Protein AF-A0A257MF09-F1 (afdb_monomer_lite)

pLDDT: mean 88.93, std 7.62, range [65.06, 97.5]

Sequence (107 aa):
YSMRAGSLCGSVAAQAVARRDVSGRALSRYVRLWNREFYWQYRMGRASLQTLAGMKDTDIDRLVKGISGKRLISGGSFARKAVFAAAATALSRPRTLLDLAFNLMQG

Structure (mmCIF, N/CA/C/O backbone):
data_AF-A0A257MF09-F1
#
_entry.id   AF-A0A257MF09-F1
#
loop_
_atom_site.group_PDB
_atom_site.id
_atom_site.type_symbol
_atom_site.label_atom_id
_atom_site.label_alt_id
_atom_site.label_comp_id
_atom_site.label_asym_id
_atom_site.label_entity_id
_atom_site.label_seq_id
_atom_site.pdbx_PDB_ins_code
_atom_site.Cartn_x
_atom_site.Cartn_y
_atom_site.Cartn_z
_atom_site.occupancy
_atom_site.B_iso_or_equiv
_atom_site.auth_seq_id
_atom_site.auth_comp_id
_atom_site.auth_asym_id
_atom_site.auth_atom_id
_atom_site.pdbx_PDB_model_num
ATOM 1 N N . TYR A 1 1 ? 2.592 8.014 -3.929 1.00 78.19 1 TYR A N 1
ATOM 2 C CA . TYR A 1 1 ? 2.862 6.776 -4.692 1.00 78.19 1 TYR A CA 1
ATOM 3 C C . TYR A 1 1 ? 3.121 7.035 -6.173 1.00 78.19 1 TYR A C 1
ATOM 5 O O . TYR A 1 1 ? 4.142 6.577 -6.669 1.00 78.19 1 TYR A O 1
ATOM 13 N N . SER A 1 2 ? 2.273 7.801 -6.867 1.00 84.38 2 SER A N 1
ATOM 14 C CA . SER A 1 2 ? 2.304 7.928 -8.335 1.00 84.38 2 SER A CA 1
ATOM 15 C C . SER A 1 2 ? 3.622 8.457 -8.918 1.00 84.38 2 SER A C 1
ATOM 17 O O . SER A 1 2 ? 4.162 7.835 -9.824 1.00 84.38 2 SER A O 1
ATOM 19 N N . MET A 1 3 ? 4.204 9.527 -8.357 1.00 92.25 3 MET A N 1
ATOM 20 C CA . MET A 1 3 ? 5.481 10.074 -8.857 1.00 92.25 3 MET A CA 1
ATOM 21 C C . MET A 1 3 ? 6.641 9.072 -8.755 1.00 92.25 3 MET A C 1
ATOM 23 O O . MET A 1 3 ? 7.413 8.902 -9.697 1.00 92.25 3 MET A O 1
ATOM 27 N N . ARG A 1 4 ? 6.752 8.356 -7.628 1.00 93.88 4 ARG A N 1
ATOM 28 C CA . ARG A 1 4 ? 7.825 7.373 -7.425 1.00 93.88 4 ARG A CA 1
ATOM 29 C C . ARG A 1 4 ? 7.626 6.121 -8.280 1.00 93.88 4 ARG A C 1
ATOM 31 O O . ARG A 1 4 ? 8.593 5.629 -8.851 1.00 93.88 4 ARG A O 1
ATOM 38 N N . ALA A 1 5 ? 6.386 5.656 -8.434 1.00 92.75 5 ALA A N 1
ATOM 39 C CA . ALA A 1 5 ? 6.053 4.582 -9.368 1.00 92.75 5 ALA A CA 1
ATOM 40 C C . ALA A 1 5 ? 6.394 4.965 -10.820 1.00 92.75 5 ALA A C 1
ATOM 42 O O . ALA A 1 5 ? 7.029 4.181 -11.522 1.00 92.75 5 ALA A O 1
ATOM 43 N N . GLY A 1 6 ? 6.070 6.193 -11.240 1.00 94.88 6 GLY A N 1
ATOM 44 C CA . GLY A 1 6 ? 6.441 6.723 -12.554 1.00 94.88 6 GLY A CA 1
ATOM 45 C C . GLY A 1 6 ? 7.956 6.759 -12.770 1.00 94.88 6 GLY A C 1
ATOM 46 O O . GLY A 1 6 ? 8.441 6.296 -13.797 1.00 94.88 6 GLY A O 1
ATOM 47 N N . SER A 1 7 ? 8.718 7.207 -11.768 1.00 96.56 7 SER A N 1
ATOM 48 C CA . SER A 1 7 ? 10.187 7.197 -11.810 1.00 96.56 7 SER A CA 1
ATOM 49 C C . SER A 1 7 ? 10.769 5.780 -11.947 1.00 96.56 7 SER A C 1
ATOM 51 O O . SER A 1 7 ? 11.645 5.555 -12.785 1.00 96.56 7 SER A O 1
ATOM 53 N N . LEU A 1 8 ? 10.258 4.804 -11.183 1.00 96.31 8 LEU A N 1
ATOM 54 C CA . LEU A 1 8 ? 10.664 3.398 -11.308 1.00 96.31 8 LEU A CA 1
ATOM 55 C C . LEU A 1 8 ? 10.334 2.834 -12.695 1.00 96.31 8 LEU A C 1
ATOM 57 O O . LEU A 1 8 ? 11.174 2.162 -13.293 1.00 96.31 8 LEU A O 1
ATOM 61 N N . CYS A 1 9 ? 9.134 3.120 -13.206 1.00 96.00 9 CYS A N 1
ATOM 62 C CA . CYS A 1 9 ? 8.693 2.701 -14.534 1.00 96.00 9 CYS A CA 1
ATOM 63 C C . CYS A 1 9 ? 9.618 3.260 -15.622 1.00 96.00 9 CYS A C 1
ATOM 65 O O . CYS A 1 9 ? 10.201 2.490 -16.385 1.00 96.00 9 CYS A O 1
ATOM 67 N N . GLY A 1 10 ? 9.842 4.578 -15.625 1.00 96.56 10 GLY A N 1
ATOM 68 C CA . GLY A 1 10 ? 10.727 5.241 -16.582 1.00 96.56 10 GLY A CA 1
ATOM 69 C C . GLY A 1 10 ? 12.156 4.697 -16.535 1.00 96.56 10 GLY A C 1
ATOM 70 O O . GLY A 1 10 ? 12.747 4.431 -17.577 1.00 96.56 10 GLY A O 1
ATOM 71 N N . SER A 1 11 ? 12.694 4.439 -15.337 1.00 97.38 11 SER A N 1
ATOM 72 C CA . SER A 1 11 ? 14.034 3.859 -15.181 1.00 97.38 11 SER A CA 1
ATOM 73 C C . SER A 1 11 ? 14.137 2.436 -15.743 1.00 97.38 11 SER A C 1
ATOM 75 O O . SER A 1 11 ? 15.113 2.110 -16.421 1.00 97.38 11 SER A O 1
ATOM 77 N N . VAL A 1 12 ? 13.141 1.581 -15.485 1.00 97.44 12 VAL A N 1
ATOM 78 C CA . VAL A 1 12 ? 13.113 0.208 -16.017 1.00 97.44 12 VAL A CA 1
ATOM 79 C C . VAL A 1 12 ? 12.950 0.217 -17.536 1.00 97.44 12 VAL A C 1
ATOM 81 O O . VAL A 1 12 ? 13.672 -0.511 -18.214 1.00 97.44 12 VAL A O 1
ATOM 84 N N . ALA A 1 13 ? 12.076 1.073 -18.070 1.00 96.88 13 ALA A N 1
ATOM 85 C CA . ALA A 1 13 ? 11.873 1.223 -19.508 1.00 96.88 13 ALA A CA 1
ATOM 86 C C . ALA A 1 13 ? 13.146 1.712 -20.218 1.00 96.88 13 ALA A C 1
ATOM 88 O O . ALA A 1 13 ? 13.575 1.105 -21.197 1.00 96.88 13 ALA A O 1
ATOM 89 N N . ALA A 1 14 ? 13.811 2.742 -19.684 1.00 97.50 14 ALA A N 1
ATOM 90 C CA . ALA A 1 14 ? 15.067 3.250 -20.236 1.00 97.50 14 ALA A CA 1
ATOM 91 C C . ALA A 1 14 ? 16.157 2.164 -20.281 1.00 97.50 14 ALA A C 1
ATOM 93 O O . ALA A 1 14 ? 16.855 2.015 -21.283 1.00 97.50 14 ALA A O 1
ATOM 94 N N . GLN A 1 15 ? 16.273 1.356 -19.222 1.00 96.62 15 GLN A N 1
ATOM 95 C CA . GLN A 1 15 ? 17.235 0.251 -19.171 1.00 96.62 15 GLN A CA 1
ATOM 96 C C . GLN A 1 15 ? 16.897 -0.881 -20.148 1.00 96.62 15 GLN A C 1
ATOM 98 O O . GLN A 1 15 ? 17.810 -1.465 -20.729 1.00 96.62 15 GLN A O 1
ATOM 103 N N . ALA A 1 16 ? 15.613 -1.194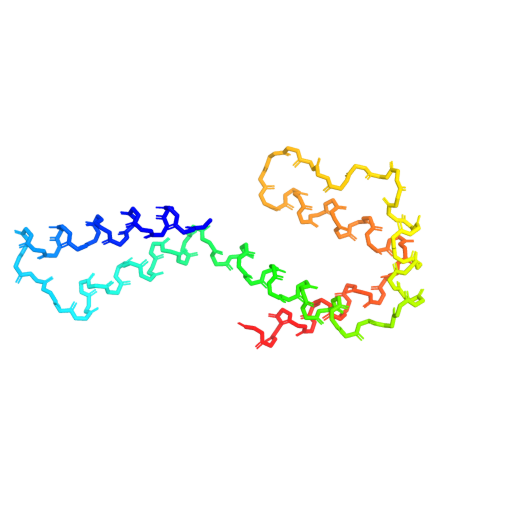 -20.331 1.00 97.00 16 ALA A N 1
ATOM 104 C CA . ALA A 1 16 ? 15.150 -2.185 -21.301 1.00 97.00 16 ALA A CA 1
ATOM 105 C C . ALA A 1 16 ? 15.499 -1.763 -22.738 1.00 97.00 16 ALA A C 1
ATOM 107 O O . ALA A 1 16 ? 16.077 -2.549 -23.487 1.00 97.00 16 ALA A O 1
ATOM 108 N N . VAL A 1 17 ? 15.247 -0.496 -23.089 1.00 97.12 17 VAL A N 1
ATOM 109 C CA . VAL A 1 17 ? 15.588 0.071 -24.405 1.00 97.12 17 VAL A CA 1
ATOM 110 C C . VAL A 1 17 ? 17.098 0.077 -24.636 1.00 97.12 17 VAL A C 1
ATOM 112 O O . VAL A 1 17 ? 17.555 -0.411 -25.667 1.00 97.12 17 VAL A O 1
ATOM 115 N N . ALA A 1 18 ? 17.884 0.554 -23.665 1.00 97.44 18 ALA A N 1
ATOM 116 C CA . ALA A 1 18 ? 19.345 0.588 -23.775 1.00 97.44 18 ALA A CA 1
ATOM 117 C C . ALA A 1 18 ? 19.957 -0.806 -24.003 1.00 97.44 18 ALA A C 1
ATOM 119 O O . ALA A 1 18 ? 20.971 -0.940 -24.683 1.00 97.44 18 ALA A O 1
ATOM 120 N N . ARG A 1 19 ? 19.325 -1.852 -23.457 1.00 96.50 19 ARG A N 1
ATOM 121 C CA . ARG A 1 19 ? 19.741 -3.255 -23.610 1.00 96.50 19 ARG A CA 1
ATOM 122 C C . ARG A 1 19 ? 19.081 -3.970 -24.789 1.00 96.50 19 ARG A C 1
ATOM 124 O O . ARG A 1 19 ? 19.395 -5.131 -25.022 1.00 96.50 19 ARG A O 1
ATOM 131 N N . ARG A 1 20 ? 18.167 -3.302 -25.504 1.00 96.44 20 ARG A N 1
ATOM 132 C CA . ARG A 1 20 ? 17.296 -3.886 -26.539 1.00 96.44 20 ARG A CA 1
ATOM 133 C C . ARG A 1 20 ? 16.526 -5.130 -26.064 1.00 96.44 20 ARG A C 1
ATOM 135 O O . ARG A 1 20 ? 16.223 -6.013 -26.857 1.00 96.44 20 ARG A O 1
ATOM 142 N N . ASP A 1 21 ? 16.186 -5.186 -24.777 1.00 96.38 21 ASP A N 1
ATOM 143 C CA . ASP A 1 21 ? 15.438 -6.285 -24.158 1.00 96.38 21 ASP A CA 1
ATOM 144 C C . ASP A 1 21 ? 14.155 -5.741 -23.528 1.00 96.38 21 ASP A C 1
ATOM 146 O O . ASP A 1 21 ? 14.131 -5.301 -22.378 1.00 96.38 21 ASP A O 1
ATOM 150 N N . VAL A 1 22 ? 13.078 -5.773 -24.313 1.00 94.62 22 VAL A N 1
ATOM 151 C CA . VAL A 1 22 ? 11.720 -5.392 -23.895 1.00 94.62 22 VAL A CA 1
ATOM 152 C C . VAL A 1 22 ? 10.876 -6.607 -23.504 1.00 94.62 22 VAL A C 1
ATOM 154 O O . VAL A 1 22 ? 9.648 -6.543 -23.484 1.00 94.62 22 VAL A O 1
ATOM 157 N N . SER A 1 23 ? 11.521 -7.737 -23.200 1.00 96.81 23 SER A N 1
ATOM 158 C CA . SER A 1 23 ? 10.815 -8.944 -22.785 1.00 96.81 23 SER A CA 1
ATOM 159 C C . SER A 1 23 ? 10.051 -8.732 -21.475 1.00 96.81 23 SER A C 1
ATOM 161 O O . SER A 1 23 ? 10.424 -7.926 -20.614 1.00 96.81 23 SER A O 1
ATOM 163 N N . GLY A 1 24 ? 9.010 -9.542 -21.259 1.00 95.50 24 GLY A N 1
ATOM 164 C CA . GLY A 1 24 ? 8.273 -9.548 -19.992 1.00 95.50 24 GLY A CA 1
ATOM 165 C C . GLY A 1 24 ? 9.182 -9.787 -18.779 1.00 95.50 24 GLY A C 1
ATOM 166 O O . GLY A 1 24 ? 8.964 -9.206 -17.716 1.00 95.50 24 GLY A O 1
ATOM 167 N N . ARG A 1 25 ? 10.268 -10.560 -18.939 1.00 95.06 25 ARG A N 1
ATOM 168 C CA . ARG A 1 25 ? 11.266 -10.780 -17.883 1.00 95.06 25 ARG A CA 1
ATOM 169 C C . ARG A 1 25 ? 11.995 -9.484 -17.520 1.00 95.06 25 ARG A C 1
ATOM 171 O O . ARG A 1 25 ? 12.116 -9.191 -16.327 1.00 95.06 25 ARG A O 1
ATOM 178 N N . ALA A 1 26 ? 12.443 -8.702 -18.500 1.00 94.25 26 ALA A N 1
ATOM 179 C CA . ALA A 1 26 ? 13.096 -7.417 -18.258 1.00 94.25 26 ALA A CA 1
ATOM 180 C C . ALA A 1 26 ? 12.143 -6.418 -17.584 1.00 94.25 26 ALA A C 1
ATOM 182 O O . ALA A 1 26 ? 12.484 -5.828 -16.553 1.00 94.25 26 ALA A O 1
ATOM 183 N N . LEU A 1 27 ? 10.913 -6.307 -18.093 1.00 96.62 27 LEU A N 1
ATOM 184 C CA . LEU A 1 27 ? 9.904 -5.377 -17.577 1.00 96.62 27 LEU A CA 1
ATOM 185 C C . LEU A 1 27 ? 9.371 -5.773 -16.188 1.00 96.62 27 LEU A C 1
ATOM 187 O O . LEU A 1 27 ? 9.087 -4.898 -15.368 1.00 96.62 27 LEU A O 1
ATOM 191 N N . SER A 1 28 ? 9.353 -7.069 -15.843 1.00 96.56 28 SER A N 1
ATOM 192 C CA . SER A 1 28 ? 8.986 -7.558 -14.497 1.00 96.56 28 SER A CA 1
ATOM 193 C C . SER A 1 28 ? 9.850 -6.970 -13.372 1.00 96.56 28 SER A C 1
ATOM 195 O O . SER A 1 28 ? 9.474 -6.986 -12.196 1.00 96.56 28 SER A O 1
ATOM 197 N N . ARG A 1 29 ? 11.026 -6.417 -13.707 1.00 95.81 29 ARG A N 1
ATOM 198 C CA . ARG A 1 29 ? 11.877 -5.702 -12.753 1.00 95.81 29 ARG A CA 1
ATOM 199 C C . ARG A 1 29 ? 11.161 -4.513 -12.116 1.00 95.81 29 ARG A C 1
ATOM 201 O O . ARG A 1 29 ? 11.404 -4.261 -10.938 1.00 95.81 29 ARG A O 1
ATOM 208 N N . TYR A 1 30 ? 10.268 -3.837 -12.838 1.00 96.62 30 TYR A N 1
ATOM 209 C CA . TYR A 1 30 ? 9.430 -2.783 -12.267 1.00 96.62 30 TYR A CA 1
ATOM 210 C C . TYR A 1 30 ? 8.605 -3.315 -11.093 1.00 96.62 30 TYR A C 1
ATOM 212 O O . TYR A 1 30 ? 8.697 -2.775 -9.994 1.00 96.62 30 TYR A O 1
ATOM 220 N N . VAL A 1 31 ? 7.888 -4.425 -11.294 1.00 95.69 31 VAL A N 1
ATOM 221 C CA . VAL A 1 31 ? 7.056 -5.052 -10.256 1.00 95.69 31 VAL A CA 1
ATOM 222 C C . VAL A 1 31 ? 7.902 -5.445 -9.046 1.00 95.69 31 VAL A C 1
ATOM 224 O O . VAL A 1 31 ? 7.518 -5.173 -7.913 1.00 95.69 31 VAL A O 1
ATOM 227 N N . ARG A 1 32 ? 9.098 -6.008 -9.265 1.00 95.81 32 ARG A N 1
ATOM 228 C CA . ARG A 1 32 ? 10.023 -6.348 -8.169 1.00 95.81 32 ARG A CA 1
ATOM 229 C C . ARG A 1 32 ? 10.461 -5.123 -7.366 1.00 95.81 32 ARG A C 1
ATOM 231 O O . ARG A 1 32 ? 10.453 -5.170 -6.140 1.00 95.81 32 ARG A O 1
ATOM 238 N N . LEU A 1 33 ? 10.844 -4.036 -8.037 1.00 95.88 33 LEU A N 1
ATOM 239 C CA . LEU A 1 33 ? 11.263 -2.798 -7.371 1.00 95.88 33 LEU A CA 1
ATOM 240 C C . LEU A 1 33 ? 10.101 -2.135 -6.634 1.00 95.88 33 LEU A C 1
ATOM 242 O O . LEU A 1 33 ? 10.263 -1.714 -5.492 1.00 95.88 33 LEU A O 1
ATOM 246 N N . TRP A 1 34 ? 8.930 -2.097 -7.264 1.00 95.31 34 TRP A N 1
ATOM 247 C CA . TRP A 1 34 ? 7.724 -1.550 -6.665 1.00 95.31 34 TRP A CA 1
ATOM 248 C C . TRP A 1 34 ? 7.317 -2.344 -5.422 1.00 95.31 34 TRP A C 1
ATOM 250 O O . TRP A 1 34 ? 7.110 -1.748 -4.371 1.00 95.31 34 TRP A O 1
ATOM 260 N N . ASN A 1 35 ? 7.302 -3.680 -5.495 1.00 94.44 35 ASN A N 1
ATOM 261 C CA . ASN A 1 35 ? 7.018 -4.530 -4.337 1.00 94.44 35 ASN A CA 1
ATOM 262 C C . ASN A 1 35 ? 8.046 -4.307 -3.223 1.00 94.44 35 ASN A C 1
ATOM 264 O O . ASN A 1 35 ? 7.679 -4.153 -2.063 1.00 94.44 35 ASN A O 1
ATOM 268 N N . ARG A 1 36 ? 9.333 -4.201 -3.560 1.00 93.06 36 ARG A N 1
ATOM 269 C CA . ARG A 1 36 ? 10.365 -3.916 -2.559 1.00 93.06 36 ARG A CA 1
ATOM 270 C C . ARG A 1 36 ? 10.131 -2.588 -1.828 1.00 93.06 36 ARG A C 1
ATOM 272 O O . ARG A 1 36 ? 10.388 -2.515 -0.632 1.00 93.06 36 ARG A O 1
ATOM 279 N N . GLU A 1 37 ? 9.674 -1.548 -2.525 1.00 92.00 37 GLU A N 1
ATOM 280 C CA . GLU A 1 37 ? 9.466 -0.219 -1.929 1.00 92.00 37 GLU A CA 1
ATOM 281 C C . GLU A 1 37 ? 8.102 -0.067 -1.235 1.00 92.00 37 GLU A C 1
ATOM 283 O O . GLU A 1 37 ? 8.011 0.581 -0.192 1.00 92.00 37 GLU A O 1
ATOM 288 N N . PHE A 1 38 ? 7.043 -0.657 -1.790 1.00 91.44 38 PHE A N 1
ATOM 289 C CA . PHE A 1 38 ? 5.666 -0.284 -1.455 1.00 91.44 38 PHE A CA 1
ATOM 290 C C . PHE A 1 38 ? 4.770 -1.424 -0.997 1.00 91.44 38 PHE A C 1
ATOM 292 O O . PHE A 1 38 ? 3.691 -1.135 -0.484 1.00 91.44 38 PHE A O 1
ATOM 299 N N . TYR A 1 39 ? 5.190 -2.686 -1.121 1.00 91.50 39 TYR A N 1
ATOM 300 C CA . TYR A 1 39 ? 4.324 -3.842 -0.863 1.00 91.50 39 TYR A CA 1
ATOM 301 C C . TYR A 1 39 ? 3.595 -3.753 0.481 1.00 91.50 39 TYR A C 1
ATOM 303 O O . TYR A 1 39 ? 2.366 -3.795 0.535 1.00 91.50 39 TYR A O 1
ATOM 311 N N . TRP A 1 40 ? 4.341 -3.537 1.567 1.00 90.19 40 TRP A N 1
ATOM 312 C CA . TRP A 1 40 ? 3.761 -3.473 2.908 1.00 90.19 40 TRP A CA 1
ATOM 313 C C . TRP A 1 40 ? 2.892 -2.241 3.140 1.00 90.19 40 TRP A C 1
ATOM 315 O O . TRP A 1 40 ? 1.845 -2.342 3.774 1.00 90.19 40 TRP A O 1
ATOM 325 N N . GLN A 1 41 ? 3.294 -1.089 2.607 1.00 89.88 41 GLN A N 1
ATOM 326 C CA . GLN A 1 41 ? 2.531 0.150 2.755 1.00 89.88 41 GLN A CA 1
ATOM 327 C C . GLN A 1 41 ? 1.193 0.056 2.013 1.00 89.88 41 GLN A C 1
ATOM 329 O O . GLN A 1 41 ? 0.158 0.451 2.547 1.00 89.88 41 GLN A O 1
ATOM 334 N N . TYR A 1 42 ? 1.210 -0.521 0.811 1.00 91.25 42 TYR A N 1
ATOM 335 C CA . TYR A 1 42 ? 0.017 -0.756 0.012 1.00 91.25 42 TYR A CA 1
ATOM 336 C C . TYR A 1 42 ? -0.922 -1.764 0.679 1.00 91.25 42 TYR A C 1
ATOM 338 O O . TYR A 1 42 ? -2.090 -1.443 0.897 1.00 91.25 42 TYR A O 1
ATOM 346 N N . ARG A 1 43 ? -0.419 -2.949 1.060 1.00 92.19 43 ARG A N 1
ATOM 347 C CA . ARG A 1 43 ? -1.241 -3.990 1.702 1.00 92.19 43 ARG A CA 1
ATOM 348 C C . ARG A 1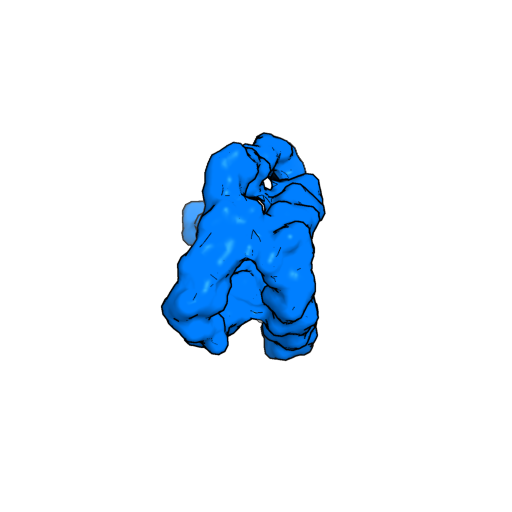 43 ? -1.862 -3.507 3.003 1.00 92.19 43 ARG A C 1
ATOM 350 O O . ARG A 1 43 ? -3.059 -3.674 3.204 1.00 92.19 43 ARG A O 1
ATOM 357 N N . MET A 1 44 ? -1.074 -2.851 3.852 1.00 91.12 44 MET A N 1
ATOM 358 C CA . MET A 1 44 ? -1.576 -2.312 5.113 1.00 91.12 44 MET A CA 1
ATOM 359 C C . MET A 1 44 ? -2.619 -1.216 4.891 1.00 91.12 44 MET A C 1
ATOM 361 O O . MET A 1 44 ? -3.632 -1.196 5.585 1.00 91.12 44 MET A O 1
ATOM 365 N N . GLY A 1 45 ? -2.409 -0.334 3.908 1.00 90.81 45 GLY A N 1
ATOM 366 C CA . GLY A 1 45 ? -3.379 0.701 3.553 1.00 90.81 45 GLY A CA 1
ATOM 367 C C . GLY A 1 45 ? -4.700 0.112 3.054 1.00 90.81 45 GLY A C 1
ATOM 368 O O . GLY A 1 45 ? -5.765 0.528 3.503 1.00 90.81 45 GLY A O 1
ATOM 369 N N . ARG A 1 46 ? -4.635 -0.893 2.172 1.00 93.44 46 ARG A N 1
ATOM 370 C CA . ARG A 1 46 ? -5.813 -1.601 1.650 1.00 93.44 46 ARG A CA 1
ATOM 371 C C . ARG A 1 46 ? -6.580 -2.330 2.747 1.00 93.44 46 ARG A C 1
ATOM 373 O O . ARG A 1 46 ? -7.783 -2.120 2.857 1.00 93.44 46 ARG A O 1
ATOM 380 N N . ALA A 1 47 ? -5.890 -3.113 3.573 1.00 93.12 47 ALA A N 1
ATOM 381 C CA . ALA A 1 47 ? -6.519 -3.852 4.661 1.00 93.12 47 ALA A CA 1
ATOM 382 C C . ALA A 1 47 ? -7.141 -2.907 5.700 1.00 93.12 47 ALA A C 1
ATOM 384 O O . ALA A 1 47 ? -8.282 -3.103 6.100 1.00 93.12 47 ALA A O 1
ATOM 385 N N . SER A 1 48 ? -6.440 -1.826 6.067 1.00 90.94 48 SER A N 1
ATOM 386 C CA . SER A 1 48 ? -6.982 -0.796 6.966 1.00 90.94 48 SER A CA 1
ATOM 387 C C . SER A 1 48 ? -8.254 -0.160 6.407 1.00 90.94 48 SER A C 1
ATOM 389 O O . SER A 1 48 ? -9.224 0.011 7.141 1.00 90.94 48 SER A O 1
ATOM 391 N N . LEU A 1 49 ? -8.278 0.161 5.108 1.00 92.81 49 LEU A N 1
ATOM 392 C CA . LEU A 1 49 ? -9.459 0.729 4.462 1.00 92.81 49 LEU A CA 1
ATOM 393 C C . LEU A 1 49 ? -10.629 -0.260 4.446 1.00 92.81 49 LEU A C 1
ATOM 395 O O . LEU A 1 49 ? -11.747 0.143 4.736 1.00 92.81 49 LEU A O 1
ATOM 399 N N . GLN A 1 50 ? -10.383 -1.536 4.141 1.00 93.62 50 GLN A N 1
ATOM 4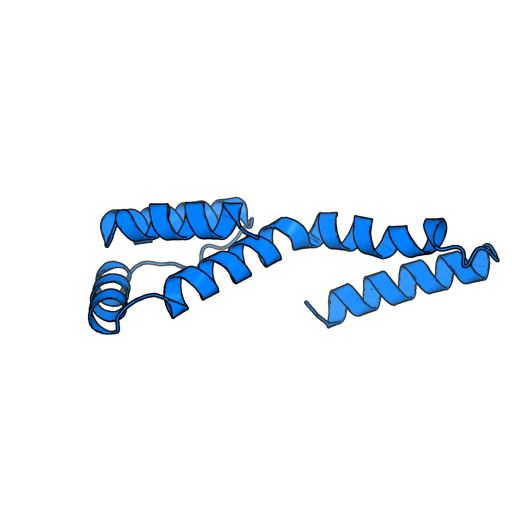00 C CA . GLN A 1 50 ? -11.415 -2.578 4.184 1.00 93.62 50 GLN A CA 1
ATOM 401 C C . GLN A 1 50 ? -11.980 -2.754 5.594 1.00 93.62 50 GLN A C 1
ATOM 403 O O . GLN A 1 50 ? -13.194 -2.843 5.756 1.00 93.62 50 GLN A O 1
ATOM 408 N N . THR A 1 51 ? -11.119 -2.735 6.616 1.00 91.81 51 THR A N 1
ATOM 409 C CA . THR A 1 51 ? -11.551 -2.789 8.015 1.00 91.81 51 THR A CA 1
ATOM 410 C C . THR A 1 51 ? -12.445 -1.602 8.350 1.00 91.81 51 THR A C 1
ATOM 412 O O . THR A 1 51 ? -13.534 -1.803 8.873 1.00 91.81 51 THR A O 1
ATOM 415 N N . LEU A 1 52 ? -12.028 -0.378 8.012 1.00 91.50 52 LEU A N 1
ATOM 416 C CA . LEU A 1 52 ? -12.813 0.829 8.282 1.00 91.50 52 LEU A CA 1
ATOM 417 C C . LEU A 1 52 ? -14.134 0.853 7.506 1.00 91.50 52 LEU A C 1
ATOM 419 O O . LEU A 1 52 ? -15.161 1.200 8.075 1.00 91.50 52 LEU A O 1
ATOM 423 N N . ALA A 1 53 ? -14.124 0.445 6.236 1.00 92.50 53 ALA A N 1
ATOM 424 C CA . ALA A 1 53 ? -15.318 0.403 5.394 1.00 92.50 53 ALA A CA 1
ATOM 425 C C . ALA A 1 53 ? -16.367 -0.610 5.886 1.00 92.50 53 ALA A C 1
ATOM 427 O O . ALA A 1 53 ? -17.548 -0.448 5.599 1.00 92.50 53 ALA A O 1
ATOM 428 N N . GLY A 1 54 ? -15.948 -1.649 6.619 1.00 89.94 54 GLY A N 1
ATOM 429 C CA . GLY A 1 54 ? -16.845 -2.634 7.228 1.00 89.94 54 GLY A CA 1
ATOM 430 C C . GLY A 1 54 ? -17.358 -2.261 8.625 1.00 89.94 54 GLY A C 1
ATOM 431 O O . GLY A 1 54 ? -18.148 -3.012 9.199 1.00 89.94 54 GLY A O 1
ATOM 432 N N . MET A 1 55 ? -16.905 -1.147 9.208 1.00 92.88 55 MET A N 1
ATOM 433 C CA . MET A 1 55 ? -17.315 -0.727 10.550 1.00 92.88 55 MET A CA 1
ATOM 434 C C . MET A 1 55 ? -18.619 0.074 10.518 1.00 92.88 55 MET A C 1
ATOM 436 O O . MET A 1 55 ? -18.874 0.845 9.600 1.00 92.88 55 MET A O 1
ATOM 440 N N . LYS A 1 56 ? -19.433 -0.075 11.569 1.00 93.75 56 LYS A N 1
ATOM 441 C CA . LYS A 1 56 ? -20.581 0.808 11.818 1.00 93.75 56 LYS A CA 1
ATOM 442 C C . LYS A 1 56 ? -20.096 2.181 12.283 1.00 93.75 56 LYS A C 1
ATOM 444 O O . LYS A 1 56 ? -19.088 2.257 12.984 1.00 93.75 56 LYS A O 1
ATOM 449 N N . ASP A 1 57 ? -20.872 3.228 12.032 1.00 92.94 57 ASP A N 1
ATOM 450 C CA . ASP A 1 57 ? -20.546 4.593 12.474 1.00 92.94 57 ASP A CA 1
ATOM 451 C C . ASP A 1 57 ? -20.259 4.673 13.981 1.00 92.94 57 ASP A C 1
ATOM 453 O O . ASP A 1 57 ? -19.229 5.197 14.392 1.00 92.94 57 ASP A O 1
ATOM 457 N N . THR A 1 58 ? -21.075 4.022 14.818 1.00 92.62 58 THR A N 1
ATOM 458 C CA . THR A 1 58 ? -20.864 3.985 16.280 1.00 92.62 58 THR A CA 1
ATOM 459 C C . THR A 1 58 ? -19.545 3.321 16.689 1.00 92.62 58 THR A C 1
ATOM 461 O O . THR A 1 58 ? -18.963 3.631 17.734 1.00 92.62 58 THR A O 1
ATOM 464 N N . ASP A 1 59 ? -19.055 2.390 15.873 1.00 89.94 59 ASP A N 1
ATOM 465 C CA . ASP A 1 59 ? -17.788 1.709 16.086 1.00 89.94 59 ASP A CA 1
ATOM 466 C C . ASP A 1 59 ? -16.607 2.584 15.657 1.00 89.94 59 ASP A C 1
ATOM 468 O O . ASP A 1 59 ? -15.565 2.559 16.321 1.00 89.94 59 ASP A O 1
ATOM 472 N N . ILE A 1 60 ? -16.784 3.371 14.591 1.00 90.75 60 ILE A N 1
ATOM 473 C CA . ILE A 1 60 ? -15.839 4.402 14.157 1.00 90.75 60 ILE A CA 1
ATOM 474 C C . ILE A 1 60 ? -15.746 5.489 15.230 1.00 90.75 60 ILE A C 1
ATOM 476 O O . ILE A 1 60 ? -14.640 5.792 15.666 1.00 90.75 60 ILE A O 1
ATOM 480 N N . ASP A 1 61 ? -16.869 5.989 15.748 1.00 91.81 61 ASP A N 1
ATOM 481 C CA . ASP A 1 61 ? -16.898 6.997 16.814 1.00 91.81 61 ASP A CA 1
ATOM 482 C C . ASP A 1 61 ? -16.156 6.529 18.067 1.00 91.81 61 ASP A C 1
ATOM 484 O O . ASP A 1 61 ? -15.342 7.261 18.636 1.00 91.81 61 ASP A O 1
ATOM 488 N N . ARG A 1 62 ? -16.383 5.277 18.492 1.00 88.56 62 ARG A N 1
ATOM 489 C CA . ARG A 1 62 ? -15.672 4.688 19.637 1.00 88.56 62 ARG A CA 1
ATOM 490 C C . ARG A 1 62 ? -14.170 4.602 19.378 1.00 88.56 62 ARG A C 1
ATOM 492 O O . ARG A 1 62 ? -13.380 4.914 20.272 1.00 88.56 62 ARG A O 1
ATOM 499 N N . LEU A 1 63 ? -13.775 4.177 18.177 1.00 88.44 63 LEU A N 1
ATOM 500 C CA . LEU A 1 63 ? -12.372 4.090 17.789 1.00 88.44 63 LEU A CA 1
ATOM 501 C C . LEU A 1 63 ? -11.725 5.480 17.777 1.00 88.44 63 LEU A C 1
ATOM 503 O O . LEU A 1 63 ? -10.704 5.666 18.432 1.00 88.44 63 LEU A O 1
ATOM 507 N N . VAL A 1 64 ? -12.349 6.454 17.107 1.00 88.25 64 VAL A N 1
ATOM 508 C CA . VAL A 1 64 ? -11.898 7.850 17.025 1.00 88.25 64 VAL A CA 1
ATOM 509 C C . VAL A 1 64 ? -11.778 8.454 18.418 1.00 88.25 64 VAL A C 1
ATOM 511 O O . VAL A 1 64 ? -10.728 8.996 18.748 1.00 88.25 64 VAL A O 1
ATOM 514 N N . LYS A 1 65 ? -12.788 8.300 19.282 1.00 88.31 65 LYS A N 1
ATOM 515 C CA . LYS A 1 65 ? -12.741 8.783 20.669 1.00 88.31 65 LYS A CA 1
ATOM 516 C C . LYS A 1 65 ? -11.580 8.170 21.450 1.00 88.31 65 LYS A C 1
ATOM 518 O O . LYS A 1 65 ? -10.909 8.873 22.197 1.00 88.31 65 LYS A O 1
ATOM 523 N N . GLY A 1 66 ? -11.324 6.876 21.266 1.00 83.81 66 GLY A N 1
ATOM 524 C CA . GLY A 1 66 ? -10.254 6.168 21.965 1.00 83.81 66 GLY A CA 1
ATOM 525 C C . GLY A 1 66 ? -8.838 6.502 21.476 1.00 83.81 66 GLY A C 1
ATOM 526 O O . GLY A 1 66 ? -7.875 6.335 22.235 1.00 83.81 66 GLY A O 1
ATOM 527 N N . ILE A 1 67 ? -8.696 6.994 20.242 1.00 85.31 67 ILE A N 1
ATOM 528 C CA . ILE A 1 67 ? -7.412 7.422 19.666 1.00 85.31 67 ILE A CA 1
ATOM 529 C C . ILE A 1 67 ? -7.233 8.944 19.615 1.00 85.31 67 ILE A C 1
ATOM 531 O O . ILE A 1 67 ? -6.122 9.417 19.376 1.00 85.31 67 ILE A O 1
ATOM 535 N N . SER A 1 68 ? -8.295 9.711 19.858 1.00 83.75 68 SER A N 1
ATOM 536 C CA . SER A 1 68 ? -8.256 11.171 19.900 1.00 83.75 68 SER A CA 1
ATOM 537 C C . SER A 1 68 ? -7.292 11.658 20.983 1.00 83.75 68 SER A C 1
ATOM 539 O O . SER A 1 68 ? -7.160 11.052 22.046 1.00 83.75 68 SER A O 1
ATOM 541 N N . GLY A 1 69 ? -6.549 12.724 20.684 1.00 76.56 69 GLY A N 1
ATOM 542 C CA . GLY A 1 69 ? -5.488 13.242 21.553 1.00 76.56 69 GLY A CA 1
ATOM 543 C C . GLY A 1 69 ? -4.213 12.388 21.599 1.00 76.56 69 GLY A C 1
ATOM 544 O O . GLY A 1 69 ? -3.208 12.835 22.150 1.00 76.56 69 GLY A O 1
ATOM 545 N N . LYS A 1 70 ? -4.191 11.193 20.987 1.00 75.81 70 LYS A N 1
ATOM 546 C CA . LYS A 1 70 ? -2.971 10.385 20.855 1.00 75.81 70 LYS A CA 1
ATOM 547 C C . LYS A 1 70 ? -2.230 10.758 19.578 1.00 75.81 70 LYS A C 1
ATOM 549 O O . LYS A 1 70 ? -2.814 10.951 18.512 1.00 75.81 70 LYS A O 1
ATOM 554 N N . ARG A 1 71 ? -0.900 10.809 19.654 1.00 69.12 71 ARG A N 1
ATOM 555 C CA . ARG A 1 71 ? -0.058 11.038 18.477 1.00 69.12 71 ARG A CA 1
ATOM 556 C C . ARG A 1 71 ? -0.009 9.771 17.620 1.00 69.12 71 ARG A C 1
ATOM 558 O O . ARG A 1 71 ? 0.810 8.890 17.851 1.00 69.12 71 ARG A O 1
ATOM 565 N N . LEU A 1 72 ? -0.879 9.706 16.617 1.00 65.31 72 LEU A N 1
ATOM 566 C CA . LEU A 1 72 ? -0.957 8.581 15.674 1.00 65.31 72 LEU A CA 1
ATOM 567 C C . LEU A 1 72 ? 0.133 8.626 14.597 1.00 65.31 72 LEU A C 1
ATOM 569 O O . LEU A 1 72 ? 0.505 7.602 14.029 1.00 65.31 72 LEU A O 1
ATOM 573 N N . ILE A 1 73 ? 0.672 9.816 14.327 1.00 65.31 73 ILE A N 1
ATOM 574 C CA . ILE A 1 73 ? 1.730 10.022 13.340 1.00 65.31 73 ILE A CA 1
ATOM 575 C C . ILE A 1 73 ? 3.062 10.164 14.077 1.00 65.31 73 ILE A C 1
ATOM 577 O O . ILE A 1 73 ? 3.420 11.237 14.574 1.00 65.31 73 ILE A O 1
ATOM 581 N N . SER A 1 74 ? 3.812 9.064 14.142 1.00 66.12 74 SER A N 1
ATOM 582 C CA . SER A 1 74 ? 5.216 9.085 14.551 1.00 66.12 74 SER A CA 1
ATOM 583 C C . SER A 1 74 ? 6.114 9.342 13.339 1.00 66.12 74 SER A C 1
ATOM 585 O O . SER A 1 74 ? 5.912 8.753 12.275 1.00 66.12 74 SER A O 1
ATOM 587 N N . GLY A 1 75 ? 7.153 10.163 13.492 1.00 69.44 75 GLY A N 1
ATOM 588 C CA . GLY A 1 75 ? 8.260 10.175 12.532 1.00 69.44 75 GLY A CA 1
ATOM 589 C C . GLY A 1 75 ? 8.954 8.805 12.465 1.00 69.44 75 GLY A C 1
ATOM 590 O O . GLY A 1 75 ? 8.873 8.012 13.406 1.00 69.44 75 GLY A O 1
ATOM 591 N N . GLY A 1 76 ? 9.637 8.518 11.355 1.00 76.94 76 GLY A N 1
ATOM 592 C CA . GLY A 1 76 ? 10.444 7.303 11.192 1.00 76.94 76 GLY A CA 1
ATOM 593 C C . GLY A 1 76 ? 9.826 6.218 10.304 1.00 76.94 76 GLY A C 1
ATOM 594 O O . GLY A 1 76 ? 8.974 6.492 9.454 1.00 76.94 76 GLY A O 1
ATOM 595 N N . SER A 1 77 ? 10.320 4.987 10.474 1.00 82.62 77 SER A N 1
ATOM 596 C CA . SER A 1 77 ? 10.020 3.843 9.607 1.00 82.62 77 SER A CA 1
ATOM 597 C C . SER A 1 77 ? 8.543 3.432 9.632 1.00 82.62 77 SER A C 1
ATOM 599 O O . SER A 1 77 ? 7.812 3.686 10.592 1.00 82.62 77 SER A O 1
ATOM 601 N N . PHE A 1 78 ? 8.107 2.747 8.570 1.00 82.81 78 PHE A N 1
ATOM 602 C CA . PHE A 1 78 ? 6.757 2.183 8.474 1.00 82.81 78 PHE A CA 1
ATOM 603 C C . PHE A 1 78 ? 6.427 1.262 9.659 1.00 82.81 78 PHE A C 1
ATOM 605 O O . PHE A 1 78 ? 5.359 1.396 10.246 1.00 82.81 78 PHE A O 1
ATOM 612 N N . ALA A 1 79 ? 7.364 0.395 10.058 1.00 83.44 79 ALA A N 1
ATOM 613 C CA . ALA A 1 79 ? 7.176 -0.524 11.179 1.00 83.44 79 ALA A CA 1
ATOM 614 C C . ALA A 1 79 ? 6.860 0.218 12.486 1.00 83.44 79 ALA A C 1
ATOM 616 O O . ALA A 1 79 ? 5.928 -0.147 13.195 1.00 83.44 79 ALA A O 1
ATOM 617 N N . ARG A 1 80 ? 7.576 1.316 12.767 1.00 83.12 80 ARG A 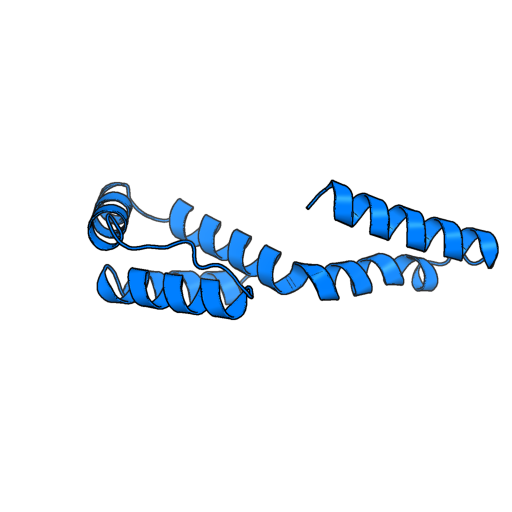N 1
ATOM 618 C CA . ARG A 1 80 ? 7.324 2.138 13.956 1.00 83.12 80 ARG A CA 1
ATOM 619 C C . ARG A 1 80 ? 5.909 2.715 13.933 1.00 83.12 80 ARG A C 1
ATOM 621 O O . ARG A 1 80 ? 5.180 2.563 14.906 1.00 83.12 80 ARG A O 1
ATOM 628 N N . LYS A 1 81 ? 5.500 3.311 12.809 1.00 84.31 81 LYS A N 1
ATOM 629 C CA . LYS A 1 81 ? 4.141 3.854 12.638 1.00 84.31 81 LYS A CA 1
ATOM 630 C C . LYS A 1 81 ? 3.071 2.777 12.834 1.00 84.31 81 LYS A C 1
ATOM 632 O O . LYS A 1 81 ? 2.089 3.025 13.525 1.00 84.31 81 LYS A O 1
ATOM 637 N N . ALA A 1 82 ? 3.288 1.587 12.271 1.00 85.44 82 ALA A N 1
ATOM 638 C CA . ALA A 1 82 ? 2.367 0.462 12.393 1.00 85.44 82 ALA A CA 1
ATOM 639 C C . ALA A 1 82 ? 2.208 0.005 13.852 1.00 85.44 82 ALA A C 1
ATOM 641 O O . ALA A 1 82 ? 1.082 -0.168 14.306 1.00 85.44 82 ALA A O 1
ATOM 642 N N . VAL A 1 83 ? 3.306 -0.115 14.607 1.00 85.31 83 VAL A N 1
ATOM 643 C CA . VAL A 1 83 ? 3.264 -0.489 16.033 1.00 85.31 83 VAL A CA 1
ATOM 644 C C . VAL A 1 83 ? 2.526 0.561 16.866 1.00 85.31 83 VAL A C 1
ATOM 646 O O . VAL A 1 83 ? 1.663 0.205 17.665 1.00 85.31 83 VAL A O 1
ATOM 649 N N . PHE A 1 84 ? 2.812 1.852 16.662 1.00 82.56 84 PHE A N 1
ATOM 650 C CA . PHE A 1 84 ? 2.121 2.924 17.387 1.00 82.56 84 PHE A CA 1
ATOM 651 C C . PHE A 1 84 ? 0.617 2.945 17.097 1.00 82.56 84 PHE A C 1
ATOM 653 O O . PHE A 1 84 ? -0.184 3.043 18.027 1.00 82.56 84 PHE A O 1
ATOM 660 N N . ALA A 1 85 ? 0.232 2.817 15.825 1.00 82.19 85 ALA A N 1
ATOM 661 C CA . ALA A 1 85 ? -1.171 2.744 15.434 1.00 82.19 85 ALA A CA 1
ATOM 662 C C . ALA A 1 85 ? -1.853 1.508 16.039 1.00 82.19 85 ALA A C 1
ATOM 664 O O . ALA A 1 85 ? -2.908 1.637 16.653 1.00 82.19 85 ALA A O 1
ATOM 665 N N . ALA A 1 86 ? -1.218 0.334 15.956 1.00 84.94 86 ALA A N 1
ATOM 666 C CA . ALA A 1 86 ? -1.745 -0.901 16.527 1.00 84.94 86 ALA A CA 1
ATOM 667 C C . ALA A 1 86 ? -1.959 -0.790 18.041 1.00 84.94 86 ALA A C 1
ATOM 669 O O . ALA A 1 86 ? -3.021 -1.167 18.527 1.00 84.94 86 ALA A O 1
ATOM 670 N N . ALA A 1 87 ? -1.004 -0.218 18.782 1.00 83.94 87 ALA A N 1
ATOM 671 C CA . ALA A 1 87 ? -1.138 -0.003 20.221 1.00 83.94 87 ALA A CA 1
ATOM 672 C C . ALA A 1 87 ? -2.298 0.950 20.558 1.00 83.94 87 ALA A C 1
ATOM 674 O O . ALA A 1 87 ? -3.100 0.666 21.450 1.00 83.94 87 ALA A O 1
ATOM 675 N N . ALA A 1 88 ? -2.430 2.061 19.824 1.00 81.56 88 ALA A N 1
ATOM 676 C CA . ALA A 1 88 ? -3.526 3.005 20.022 1.00 81.56 88 ALA A CA 1
ATOM 677 C C . ALA A 1 88 ? -4.893 2.351 19.756 1.00 81.56 88 ALA A C 1
ATOM 679 O O . ALA A 1 88 ? -5.803 2.498 20.571 1.00 81.56 88 ALA A O 1
ATOM 680 N N . THR A 1 89 ? -5.007 1.589 18.666 1.00 85.00 89 THR A N 1
ATOM 681 C CA . THR A 1 89 ? -6.221 0.864 18.278 1.00 85.00 89 THR A CA 1
ATOM 682 C C . THR A 1 89 ? -6.557 -0.271 19.247 1.00 85.00 89 THR A C 1
ATOM 684 O O . THR A 1 89 ? -7.721 -0.407 19.618 1.00 85.00 89 THR A O 1
ATOM 687 N N . ALA A 1 90 ? -5.569 -1.042 19.716 1.00 84.69 90 ALA A N 1
ATOM 688 C CA . ALA A 1 90 ? -5.762 -2.143 20.665 1.00 84.69 90 ALA A CA 1
ATOM 689 C C . ALA A 1 90 ? -6.442 -1.674 21.954 1.00 84.69 90 ALA A C 1
ATOM 691 O O . ALA A 1 90 ? -7.392 -2.295 22.421 1.00 84.69 90 ALA A O 1
ATOM 692 N N . LEU A 1 91 ? -5.976 -0.545 22.495 1.00 79.44 91 LEU A N 1
ATOM 693 C CA . LEU A 1 91 ? -6.496 0.038 23.731 1.00 79.44 91 LEU A CA 1
ATOM 694 C C . LEU A 1 91 ? -7.932 0.559 23.587 1.00 79.44 91 LEU A C 1
ATOM 696 O O . LEU A 1 91 ? -8.627 0.713 24.583 1.00 79.44 91 LEU A O 1
ATOM 700 N N . SER A 1 92 ? -8.371 0.875 22.367 1.00 81.88 92 SER A N 1
ATOM 701 C CA . SER A 1 92 ? -9.713 1.410 22.100 1.00 81.88 92 SER A CA 1
ATOM 702 C C . SER A 1 92 ? -10.705 0.327 21.693 1.00 81.88 92 SER A C 1
ATOM 704 O O . SER A 1 92 ? -11.851 0.330 22.142 1.00 81.88 92 SER A O 1
ATOM 706 N N . ARG A 1 93 ? -10.278 -0.594 20.825 1.00 83.62 93 ARG A N 1
ATOM 707 C CA . ARG A 1 93 ? -11.095 -1.691 20.309 1.00 83.62 93 ARG A CA 1
ATOM 708 C C . ARG A 1 93 ? -10.193 -2.840 19.835 1.00 83.62 93 ARG A C 1
ATOM 710 O O . ARG A 1 93 ? -9.830 -2.886 18.660 1.00 83.62 93 ARG A O 1
ATOM 717 N N . PRO A 1 94 ? -9.896 -3.824 20.701 1.00 84.19 94 PRO A N 1
ATOM 718 C CA . PRO A 1 94 ? -9.035 -4.959 20.357 1.00 84.19 94 PRO A CA 1
ATOM 719 C C . PRO A 1 94 ? -9.502 -5.721 19.110 1.00 84.19 94 PRO A C 1
ATOM 721 O O . PRO A 1 94 ? -8.687 -6.170 18.309 1.00 84.19 94 PRO A O 1
ATOM 724 N N . ARG A 1 95 ? -10.825 -5.808 18.901 1.00 88.19 95 ARG A N 1
A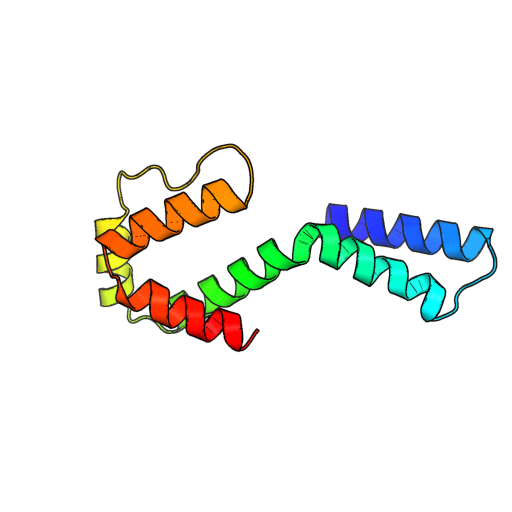TOM 725 C CA . ARG A 1 95 ? -11.434 -6.497 17.753 1.00 88.19 95 ARG A CA 1
ATOM 726 C C . ARG A 1 95 ? -11.010 -5.917 16.400 1.00 88.19 95 ARG A C 1
ATOM 728 O O . ARG A 1 95 ? -10.854 -6.678 15.457 1.00 88.19 95 ARG A O 1
ATOM 735 N N . THR A 1 96 ? -10.720 -4.617 16.322 1.00 86.56 96 THR A N 1
ATOM 736 C CA . THR A 1 96 ? -10.234 -3.982 15.085 1.00 86.56 96 THR A CA 1
ATOM 737 C C . THR A 1 96 ? -8.909 -4.583 14.613 1.00 86.56 96 THR A C 1
ATOM 739 O O . THR A 1 96 ? -8.662 -4.637 13.412 1.00 86.56 96 THR A O 1
ATOM 742 N N . LEU A 1 97 ? -8.065 -5.076 15.529 1.00 87.19 97 LEU A N 1
ATOM 743 C CA . LEU A 1 97 ? -6.831 -5.768 15.152 1.00 87.19 97 LEU A CA 1
ATOM 744 C C . LEU A 1 97 ? -7.104 -7.127 14.500 1.00 87.19 97 LEU A C 1
ATOM 746 O O . LEU A 1 97 ? -6.387 -7.502 13.578 1.00 87.19 97 LEU A O 1
ATOM 750 N N . LEU A 1 98 ? -8.140 -7.842 14.949 1.00 89.38 98 LEU A N 1
ATOM 751 C CA . LEU A 1 98 ? -8.546 -9.117 14.352 1.00 89.38 98 LEU A CA 1
ATOM 752 C C . LEU A 1 98 ? -9.110 -8.900 12.948 1.00 89.38 98 LEU A C 1
ATOM 754 O O . LEU A 1 98 ? -8.700 -9.583 12.014 1.00 89.38 98 LEU A O 1
ATOM 758 N N . ASP A 1 99 ? -9.979 -7.901 12.792 1.00 89.38 99 ASP A N 1
ATOM 759 C CA . ASP A 1 99 ? -10.561 -7.541 11.496 1.00 89.38 99 ASP A CA 1
ATOM 760 C C . ASP A 1 99 ? -9.460 -7.101 10.509 1.00 89.38 99 ASP A C 1
ATOM 762 O O . ASP A 1 99 ? -9.443 -7.506 9.347 1.00 89.38 99 ASP A O 1
ATOM 766 N N . LEU A 1 100 ? -8.476 -6.325 10.984 1.00 90.25 100 LEU A N 1
ATOM 767 C CA . LEU A 1 100 ? -7.296 -5.954 10.200 1.00 90.25 100 LEU A CA 1
ATOM 768 C C . LEU A 1 100 ? -6.440 -7.166 9.814 1.00 90.25 100 LEU A C 1
ATOM 770 O O . LEU A 1 100 ? -6.018 -7.258 8.663 1.00 90.25 100 LEU A O 1
ATOM 774 N N . ALA A 1 101 ? -6.176 -8.086 10.744 1.00 90.00 101 ALA A N 1
ATOM 775 C CA . ALA A 1 101 ? -5.413 -9.300 10.461 1.00 90.00 101 ALA A CA 1
ATOM 776 C C . ALA A 1 101 ? -6.120 -10.167 9.410 1.00 90.00 101 ALA A C 1
ATOM 778 O O . ALA A 1 101 ? -5.481 -10.644 8.475 1.00 90.00 101 ALA A O 1
ATOM 779 N N . PHE A 1 102 ? -7.442 -10.306 9.514 1.00 91.81 102 PHE A N 1
ATOM 780 C CA . PHE A 1 102 ? -8.256 -11.010 8.531 1.00 91.81 102 PHE A CA 1
ATOM 781 C C . PHE A 1 102 ? -8.163 -10.371 7.139 1.00 91.81 102 PHE A C 1
ATOM 783 O O . PHE A 1 102 ? -7.835 -11.053 6.168 1.00 91.81 102 PHE A O 1
ATOM 790 N N . ASN A 1 103 ? -8.344 -9.052 7.041 1.00 90.38 103 ASN A N 1
ATOM 791 C CA . ASN A 1 103 ? -8.240 -8.333 5.768 1.00 90.38 103 ASN A CA 1
ATOM 792 C C . ASN A 1 103 ? -6.813 -8.354 5.191 1.00 90.38 103 ASN A C 1
ATOM 794 O O . ASN A 1 103 ? -6.631 -8.415 3.976 1.00 90.38 103 ASN A O 1
ATOM 798 N N . LEU A 1 104 ? -5.783 -8.375 6.043 1.00 88.94 104 LEU A N 1
ATOM 799 C CA . LEU A 1 104 ? -4.395 -8.568 5.615 1.00 88.94 104 LEU A CA 1
ATOM 800 C C . LEU A 1 104 ? -4.140 -9.958 5.029 1.00 88.94 104 LEU A C 1
ATOM 802 O O . LEU A 1 104 ? -3.273 -10.059 4.165 1.00 88.94 104 LEU A O 1
ATOM 806 N N . MET A 1 105 ? -4.845 -10.999 5.483 1.00 88.25 105 MET A N 1
ATOM 807 C CA . MET A 1 105 ? -4.736 -12.354 4.927 1.00 88.25 105 MET A CA 1
ATOM 808 C C . MET A 1 105 ? -5.464 -12.50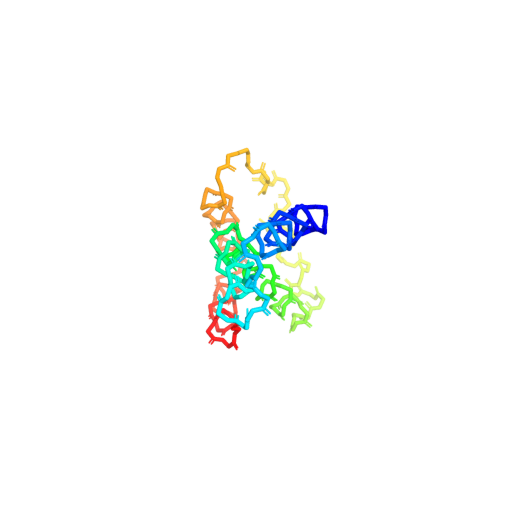5 3.586 1.00 88.25 105 MET A C 1
ATOM 810 O O . MET A 1 105 ? -5.067 -13.347 2.788 1.00 88.25 105 MET A O 1
ATOM 814 N N . GLN A 1 106 ? -6.502 -11.702 3.329 1.00 82.81 106 GLN A N 1
ATOM 815 C CA . GLN A 1 106 ? -7.246 -11.736 2.063 1.00 82.81 106 GLN A CA 1
ATOM 816 C C . GLN A 1 106 ? -6.614 -10.915 0.929 1.00 82.81 106 GLN A C 1
ATOM 818 O O . GLN A 1 106 ? -6.902 -11.175 -0.239 1.00 82.81 106 GLN A O 1
ATOM 823 N N . GLY A 1 107 ? -5.811 -9.897 1.261 1.00 65.06 107 GLY A N 1
ATOM 824 C CA . GLY A 1 107 ? -5.101 -9.060 0.280 1.00 65.06 107 GLY A CA 1
ATOM 825 C C . GLY A 1 107 ? -3.859 -9.710 -0.310 1.00 65.06 107 GLY A C 1
ATOM 826 O O . GLY A 1 107 ? -3.223 -9.063 -1.167 1.00 65.06 107 GLY A O 1
#

Radius of gyration: 18.65 Å; chains: 1; bounding box: 41×26×50 Å

Foldseek 3Di:
DVVVLVVLQVVLVVVCVVVVHPDPVSNCVSVVVCCVVCVVVVLLVQLLVVLVVPDDPVLVVQLCVQCPPPDLDDPDDPVVSVVSVLVSNCRRPVVSVVSSVVSSVVD

Secondary structure (DSSP, 8-state):
-HHHHHHHHHHHHHHHHHTT--SHHHHHHHHHHHHHHHHHHHHHHHHHHHHHHTS-HHHHHHHHHHHTTS----SS-HHHHHHHHHHHHHHH-THHHHHHHHHHHH-